Protein AF-A0A7T8GUR9-F1 (afdb_monomer)

Mean predicted aligned error: 7.06 Å

Secondary structure (DSSP, 8-state):
-PPPPGGGTS--B---TTS-HHHHHHHHHHHHHHTT-S-GGGTGGGGB-HHHHHHHHHS-TGGGT--------

Solvent-accessible surface area (backbone atoms only — not comparable to full-atom values): 4630 Å² total; per-residue (Å²): 131,83,84,84,53,68,78,81,67,44,73,72,42,46,68,59,88,89,60,65,62,65,65,52,49,54,38,49,53,51,49,29,65,78,66,69,46,90,61,53,6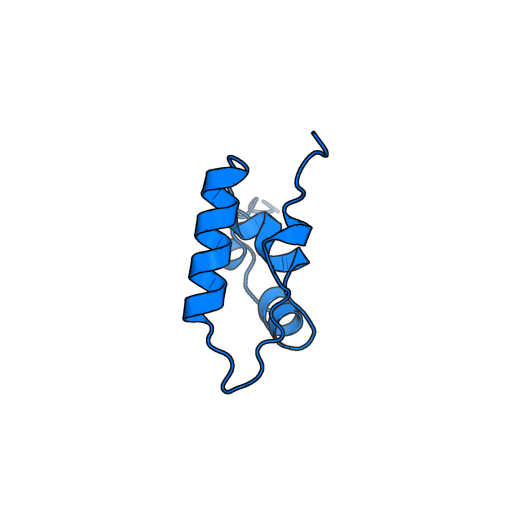4,77,52,51,63,82,34,34,31,72,61,38,37,57,54,58,68,72,48,55,55,65,77,52,70,41,79,70,76,75,79,81,125

Organism: Caligus rogercresseyi (NCBI:txid217165)

Sequence (73 aa):
ITAMKIADILPRFDGTKGKDVSAWLEQVELAKELFEIDNMAKVIPFFMDREAFEVFKQLAPEDKGVEGKSRTR

Structure (mmCIF, N/CA/C/O backbone):
data_AF-A0A7T8GUR9-F1
#
_entry.id   AF-A0A7T8GUR9-F1
#
loop_
_atom_site.group_PDB
_atom_site.id
_atom_site.type_symbol
_atom_site.label_atom_id
_atom_site.label_alt_id
_atom_site.label_comp_id
_atom_site.label_asym_id
_atom_site.label_entity_id
_atom_site.label_seq_id
_atom_site.pdbx_PDB_ins_code
_atom_site.Cartn_x
_atom_site.Cartn_y
_atom_site.Cartn_z
_atom_site.occupancy
_atom_site.B_iso_or_equiv
_atom_site.auth_seq_id
_atom_site.auth_comp_id
_atom_site.auth_asym_id
_atom_site.auth_atom_id
_atom_site.pdbx_PDB_model_num
ATOM 1 N N . ILE A 1 1 ? -23.797 -9.432 -14.316 1.00 49.72 1 ILE A N 1
ATOM 2 C CA . ILE A 1 1 ? -22.623 -8.544 -14.161 1.00 49.72 1 ILE A CA 1
ATOM 3 C C . ILE A 1 1 ? -21.721 -9.220 -13.143 1.00 49.72 1 ILE A C 1
ATOM 5 O O . ILE A 1 1 ? -22.172 -9.444 -12.027 1.00 49.72 1 ILE A O 1
ATOM 9 N N . THR A 1 2 ? -20.537 -9.682 -13.545 1.00 61.41 2 THR A N 1
ATOM 10 C CA . THR A 1 2 ? -19.571 -10.277 -12.609 1.00 61.41 2 THR A CA 1
ATOM 11 C C . THR A 1 2 ? -19.104 -9.184 -11.654 1.00 61.41 2 THR A C 1
ATOM 13 O O . THR A 1 2 ? -18.784 -8.089 -12.109 1.00 61.41 2 THR A O 1
ATOM 16 N N . ALA A 1 3 ? -19.105 -9.450 -10.348 1.00 81.19 3 ALA A N 1
ATOM 17 C CA . ALA A 1 3 ? -18.560 -8.509 -9.377 1.00 81.19 3 ALA A CA 1
ATOM 18 C C . ALA A 1 3 ? -17.060 -8.332 -9.649 1.00 81.19 3 ALA A C 1
ATOM 20 O O . ALA A 1 3 ? -16.301 -9.301 -9.594 1.00 81.19 3 ALA A O 1
ATOM 21 N N . MET A 1 4 ? -16.665 -7.109 -9.988 1.00 85.62 4 MET A N 1
ATOM 22 C CA . MET A 1 4 ? -15.272 -6.719 -10.179 1.00 85.62 4 MET A CA 1
ATOM 23 C C . MET A 1 4 ? -14.549 -6.809 -8.836 1.00 85.62 4 MET A C 1
ATOM 25 O O . MET A 1 4 ? -15.085 -6.358 -7.825 1.00 85.62 4 MET A O 1
ATOM 29 N N . LYS A 1 5 ? -13.369 -7.432 -8.796 1.00 89.88 5 LYS A N 1
ATOM 30 C CA . LYS A 1 5 ? -12.575 -7.566 -7.570 1.00 89.88 5 LYS A CA 1
ATOM 31 C C . LYS A 1 5 ? -11.436 -6.562 -7.601 1.00 89.88 5 LYS A C 1
ATOM 33 O O . LYS A 1 5 ? -10.862 -6.301 -8.650 1.00 89.88 5 LYS A O 1
ATOM 38 N N . ILE A 1 6 ? -11.035 -6.064 -6.436 1.00 90.38 6 ILE A N 1
ATOM 39 C CA . ILE A 1 6 ? -9.883 -5.157 -6.328 1.00 90.38 6 ILE A CA 1
ATOM 40 C C . ILE A 1 6 ? -8.595 -5.768 -6.900 1.00 90.38 6 ILE A C 1
ATOM 42 O O . ILE A 1 6 ? -7.791 -5.064 -7.500 1.00 90.38 6 ILE A O 1
ATOM 46 N N . ALA A 1 7 ? -8.445 -7.093 -6.804 1.00 89.25 7 ALA A N 1
ATOM 47 C CA . ALA A 1 7 ? -7.320 -7.824 -7.382 1.00 89.25 7 ALA A CA 1
ATOM 48 C C . ALA A 1 7 ? -7.284 -7.828 -8.919 1.00 89.25 7 ALA A C 1
ATOM 50 O O . ALA A 1 7 ? -6.239 -8.127 -9.489 1.00 89.25 7 ALA A O 1
ATOM 51 N N . ASP A 1 8 ? -8.394 -7.485 -9.576 1.00 88.38 8 ASP A N 1
ATOM 52 C CA . ASP A 1 8 ? -8.457 -7.357 -11.031 1.00 88.38 8 ASP A CA 1
ATOM 53 C C . ASP A 1 8 ? -7.937 -5.983 -11.504 1.00 88.38 8 ASP A C 1
ATOM 55 O O . ASP A 1 8 ? -7.623 -5.827 -12.682 1.00 88.38 8 ASP A O 1
ATOM 59 N N . ILE A 1 9 ? -7.843 -4.990 -10.603 1.00 86.50 9 ILE A N 1
ATOM 60 C CA . ILE A 1 9 ? -7.487 -3.594 -10.931 1.00 86.50 9 ILE A CA 1
ATOM 61 C C . ILE A 1 9 ? -6.145 -3.181 -10.325 1.00 86.50 9 ILE A C 1
ATOM 63 O O . ILE A 1 9 ? -5.386 -2.459 -10.964 1.00 86.50 9 ILE A O 1
ATOM 67 N N . LEU A 1 10 ? -5.843 -3.624 -9.101 1.00 92.06 10 LEU A N 1
ATOM 68 C CA . LEU A 1 10 ? -4.624 -3.249 -8.395 1.00 92.06 10 LEU A CA 1
ATOM 69 C C . LEU A 1 10 ? -3.527 -4.304 -8.622 1.00 92.06 10 LEU A C 1
ATOM 71 O O . LEU A 1 10 ? -3.592 -5.389 -8.033 1.00 92.06 10 LEU A O 1
ATOM 75 N N . PRO A 1 11 ? -2.509 -4.029 -9.461 1.00 91.25 11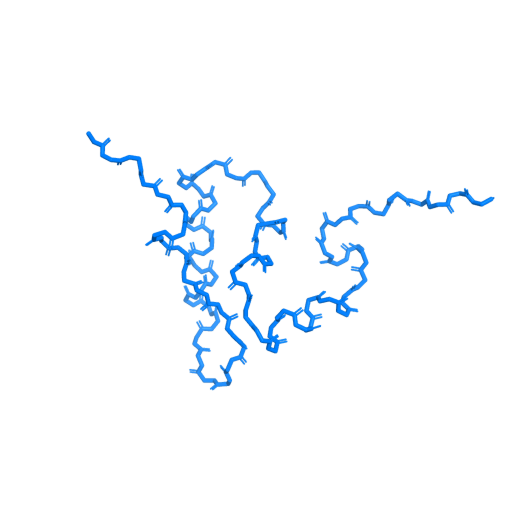 PRO A N 1
ATOM 76 C CA . PRO A 1 11 ? -1.416 -4.966 -9.674 1.00 91.25 11 PRO A CA 1
ATOM 77 C C . PRO A 1 11 ? -0.499 -5.043 -8.452 1.00 91.25 11 PRO A C 1
ATOM 79 O O . PRO A 1 11 ? -0.477 -4.164 -7.590 1.00 91.25 11 PRO A O 1
ATOM 82 N N . ARG A 1 12 ? 0.307 -6.107 -8.397 1.00 92.56 12 ARG A N 1
ATOM 83 C CA . ARG A 1 12 ? 1.324 -6.261 -7.357 1.00 92.56 12 ARG A CA 1
ATOM 84 C C . ARG A 1 12 ? 2.545 -5.380 -7.612 1.00 92.56 12 ARG A C 1
ATOM 86 O O . ARG A 1 12 ? 2.997 -5.250 -8.750 1.00 92.56 12 ARG A O 1
ATOM 93 N N . PHE A 1 13 ? 3.107 -4.837 -6.538 1.00 91.31 13 PHE A N 1
ATOM 94 C CA . PHE A 1 13 ? 4.312 -4.020 -6.547 1.00 91.31 13 PHE A CA 1
ATOM 95 C C . PHE A 1 13 ? 5.440 -4.709 -5.783 1.00 91.31 13 PHE A C 1
ATOM 97 O O . PHE A 1 13 ? 5.321 -5.001 -4.597 1.00 91.31 13 PHE A O 1
ATOM 104 N N . ASP A 1 14 ? 6.551 -4.963 -6.468 1.00 86.69 14 ASP A N 1
ATOM 105 C CA . ASP A 1 14 ? 7.700 -5.692 -5.924 1.00 86.69 14 ASP A CA 1
ATOM 106 C C . ASP A 1 14 ? 8.858 -4.784 -5.480 1.00 86.69 14 ASP A C 1
ATOM 108 O O . ASP A 1 14 ? 9.836 -5.280 -4.927 1.00 86.69 14 ASP A O 1
ATOM 112 N N . GLY A 1 15 ? 8.762 -3.467 -5.700 1.00 83.25 15 GLY A N 1
ATOM 113 C CA . GLY A 1 15 ? 9.827 -2.515 -5.364 1.00 83.25 15 GLY A CA 1
ATOM 114 C C . GLY A 1 15 ? 10.989 -2.470 -6.361 1.00 83.25 15 GLY A C 1
ATOM 115 O O . GLY A 1 15 ? 11.988 -1.804 -6.092 1.00 83.25 15 GLY A O 1
ATOM 116 N N . THR A 1 16 ? 10.881 -3.141 -7.515 1.00 84.81 16 THR A N 1
ATOM 117 C CA . THR A 1 16 ? 11.958 -3.171 -8.517 1.00 84.81 16 THR A CA 1
ATOM 118 C C . THR A 1 16 ? 12.312 -1.762 -8.996 1.00 84.81 16 THR A C 1
ATOM 120 O O . THR A 1 16 ? 11.456 -1.018 -9.481 1.00 84.81 16 THR A O 1
ATOM 123 N N . LYS A 1 17 ? 13.602 -1.410 -8.930 1.00 76.00 17 LYS A N 1
ATOM 124 C CA . LYS A 1 17 ? 14.115 -0.132 -9.446 1.00 76.00 17 LYS A CA 1
ATOM 125 C C . LYS A 1 17 ? 13.741 0.055 -10.920 1.00 76.00 17 LYS A C 1
ATOM 127 O O . LYS A 1 17 ? 13.975 -0.829 -11.738 1.00 76.00 17 LYS A O 1
ATOM 132 N N . GLY A 1 18 ? 13.203 1.226 -11.252 1.00 75.31 18 GLY A N 1
ATOM 133 C CA . GLY A 1 18 ? 12.790 1.574 -12.615 1.00 75.31 18 GLY A CA 1
ATOM 134 C C . GLY A 1 18 ? 11.337 1.228 -12.954 1.00 75.31 18 GLY A C 1
ATOM 135 O O . GLY A 1 18 ? 10.872 1.636 -14.014 1.00 75.31 18 GLY A O 1
ATOM 136 N N . LYS A 1 19 ? 10.599 0.539 -12.070 1.00 76.50 19 LYS A N 1
ATOM 137 C CA . LYS A 1 19 ? 9.132 0.528 -12.142 1.00 76.50 19 LYS A CA 1
ATOM 138 C C . LYS A 1 19 ? 8.585 1.845 -11.601 1.00 76.50 19 LYS A C 1
ATOM 140 O O . LYS A 1 19 ? 9.077 2.359 -10.5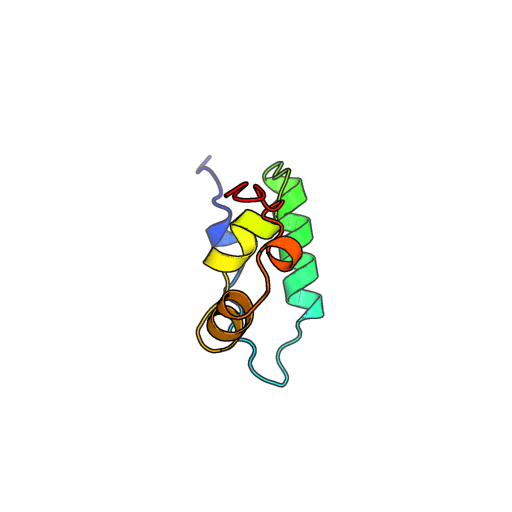97 1.00 76.50 19 LYS A O 1
ATOM 145 N N . ASP A 1 20 ? 7.571 2.376 -12.273 1.00 84.25 20 ASP A N 1
ATOM 146 C CA . ASP A 1 20 ? 6.948 3.634 -11.884 1.00 84.25 20 ASP A CA 1
ATOM 147 C C . ASP A 1 20 ? 6.030 3.424 -10.675 1.00 84.25 20 ASP A C 1
ATOM 149 O O . ASP A 1 20 ? 4.903 2.942 -10.787 1.00 84.25 20 ASP A O 1
ATOM 153 N N . VAL A 1 21 ? 6.547 3.767 -9.497 1.00 88.00 21 VAL A N 1
ATOM 154 C CA . VAL A 1 21 ? 5.777 3.743 -8.251 1.00 88.00 21 VAL A CA 1
ATOM 155 C C . VAL A 1 21 ? 4.608 4.732 -8.290 1.00 88.00 21 VAL A C 1
ATOM 157 O O . VAL A 1 21 ? 3.584 4.470 -7.669 1.00 88.00 21 VAL A O 1
ATOM 160 N N . SER A 1 22 ? 4.721 5.830 -9.044 1.00 90.69 22 SER A N 1
ATOM 161 C CA . SER A 1 22 ? 3.678 6.859 -9.141 1.00 90.69 22 SER A CA 1
ATOM 162 C C . SER A 1 22 ? 2.449 6.297 -9.846 1.00 90.69 22 SER A C 1
ATOM 164 O O . SER A 1 22 ? 1.349 6.374 -9.311 1.00 90.69 22 SER A O 1
ATOM 166 N N . ALA A 1 23 ? 2.653 5.618 -10.979 1.00 91.00 23 ALA A N 1
ATOM 167 C CA . ALA A 1 23 ? 1.579 4.939 -11.702 1.00 91.00 23 ALA A CA 1
ATOM 168 C C . ALA A 1 23 ? 0.889 3.859 -10.847 1.00 91.00 23 ALA A C 1
ATOM 170 O O . ALA A 1 23 ? -0.327 3.683 -10.915 1.00 91.00 23 ALA A O 1
ATOM 171 N N . TRP A 1 24 ? 1.647 3.143 -10.009 1.00 91.94 24 TRP A N 1
ATOM 172 C CA . TRP A 1 24 ? 1.066 2.173 -9.078 1.00 91.94 24 TRP A CA 1
ATOM 173 C C . TRP A 1 24 ? 0.232 2.847 -7.978 1.00 91.94 24 TRP A C 1
ATOM 175 O O . TRP A 1 24 ? -0.851 2.369 -7.646 1.00 91.94 24 TRP A O 1
ATOM 185 N N . LEU A 1 25 ? 0.688 3.982 -7.442 1.00 92.06 25 LEU A N 1
ATOM 186 C CA . LEU A 1 25 ? -0.064 4.757 -6.451 1.00 92.06 25 LEU A CA 1
ATOM 187 C C . LEU A 1 25 ? -1.362 5.342 -7.029 1.00 92.06 25 LEU A C 1
ATOM 189 O O . LEU A 1 25 ? -2.385 5.325 -6.350 1.00 92.06 25 LEU A O 1
ATOM 193 N N . GLU A 1 26 ? -1.363 5.785 -8.287 1.00 93.31 26 GLU A N 1
ATOM 194 C CA . GLU A 1 26 ? -2.591 6.215 -8.974 1.00 93.31 26 GLU A CA 1
ATOM 195 C C . GLU A 1 26 ? -3.624 5.078 -9.055 1.00 93.31 26 GLU A C 1
ATOM 197 O O . GLU A 1 26 ? -4.813 5.291 -8.817 1.00 93.31 26 GLU A O 1
ATOM 202 N N . GLN A 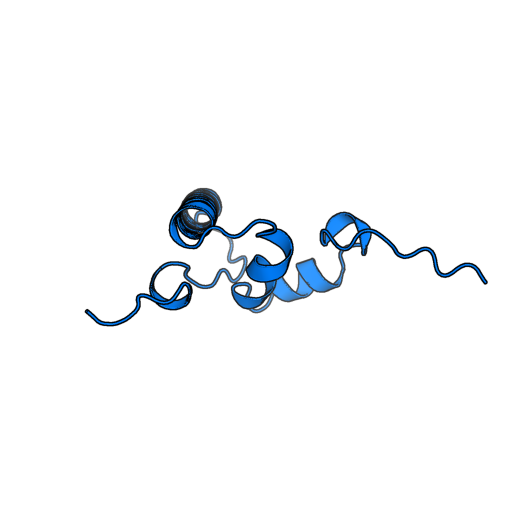1 27 ? -3.178 3.843 -9.313 1.00 92.88 27 GLN A N 1
ATOM 203 C CA . GLN A 1 27 ? -4.050 2.661 -9.306 1.00 92.88 27 GLN A CA 1
ATOM 204 C C . GLN A 1 27 ? -4.574 2.328 -7.901 1.00 92.88 27 GLN A C 1
ATOM 206 O O . GLN A 1 27 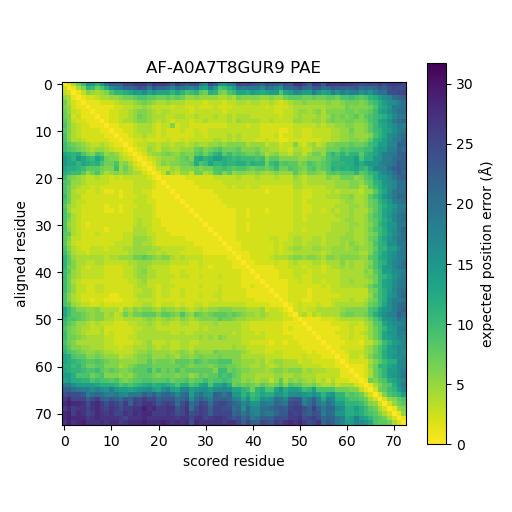? -5.718 1.894 -7.761 1.00 92.88 27 GLN A O 1
ATOM 211 N N . VAL A 1 28 ? -3.761 2.537 -6.860 1.00 94.19 28 VAL A N 1
ATOM 212 C CA . VAL A 1 28 ? -4.164 2.382 -5.452 1.00 94.19 28 VAL A CA 1
ATOM 213 C C . VAL A 1 28 ? -5.268 3.375 -5.084 1.00 94.19 28 VAL A C 1
ATOM 215 O O . VAL A 1 28 ? -6.272 2.961 -4.504 1.00 94.19 28 VAL A O 1
ATOM 218 N N . GLU A 1 29 ? -5.115 4.656 -5.429 1.00 93.25 29 GLU A N 1
ATOM 219 C CA . GLU A 1 29 ? -6.134 5.679 -5.146 1.00 93.25 29 GLU A CA 1
ATOM 220 C C . GLU A 1 29 ? -7.423 5.422 -5.938 1.00 93.25 29 GLU A C 1
ATOM 222 O O . GLU A 1 29 ? -8.512 5.461 -5.368 1.00 93.25 29 GLU A O 1
ATOM 227 N N . LEU A 1 30 ? -7.323 5.029 -7.213 1.00 92.75 30 LEU A N 1
ATOM 228 C CA . LEU A 1 30 ? -8.499 4.642 -7.994 1.00 92.75 30 LEU A CA 1
ATOM 229 C C . LEU A 1 30 ? -9.232 3.442 -7.371 1.00 92.75 30 LEU A C 1
ATOM 231 O O . LEU A 1 30 ? -10.459 3.430 -7.283 1.00 92.75 30 LEU A O 1
ATOM 235 N N . ALA A 1 31 ? -8.500 2.422 -6.915 1.00 92.69 31 ALA A N 1
ATOM 236 C CA . ALA A 1 31 ? -9.099 1.271 -6.246 1.00 92.69 31 ALA A CA 1
ATOM 237 C C . ALA A 1 31 ? -9.778 1.667 -4.924 1.00 92.69 31 ALA A C 1
ATOM 239 O O . ALA A 1 31 ? -10.860 1.175 -4.612 1.00 92.69 31 ALA A O 1
ATOM 240 N N . LYS A 1 32 ? -9.178 2.577 -4.156 1.00 94.44 32 LYS A N 1
ATOM 241 C CA . LYS A 1 32 ? -9.776 3.105 -2.928 1.00 94.44 32 LYS A CA 1
ATOM 242 C C . LYS A 1 32 ? -11.130 3.769 -3.200 1.00 94.44 32 LYS A C 1
ATOM 244 O O . LYS A 1 32 ? -12.078 3.497 -2.467 1.00 94.44 32 LYS A O 1
ATOM 249 N N . GLU A 1 33 ? -11.226 4.581 -4.252 1.00 93.12 33 GLU A N 1
ATOM 250 C CA . GLU A 1 33 ? -12.470 5.248 -4.656 1.00 93.12 33 GLU A CA 1
ATOM 251 C C . GLU A 1 33 ? -13.527 4.254 -5.158 1.00 93.12 33 GLU A C 1
ATOM 253 O O . GLU A 1 33 ? -14.668 4.286 -4.705 1.00 93.12 33 GLU A O 1
ATOM 258 N N . LEU A 1 34 ? -13.154 3.331 -6.052 1.00 92.12 34 LEU A N 1
ATOM 259 C CA . LEU A 1 34 ? -14.093 2.382 -6.667 1.00 92.12 34 LEU A CA 1
ATOM 260 C C . LEU A 1 34 ? -14.672 1.355 -5.687 1.00 92.12 34 LEU A C 1
ATOM 262 O O . LEU A 1 34 ? -15.782 0.866 -5.899 1.00 92.12 34 LEU A O 1
ATOM 266 N N . PHE A 1 35 ? -13.908 0.989 -4.658 1.00 91.94 35 PHE A N 1
ATOM 267 C CA . PHE A 1 35 ? -14.292 -0.022 -3.672 1.00 91.94 35 PHE A CA 1
ATOM 268 C C . PHE A 1 35 ? -14.677 0.572 -2.312 1.00 91.94 35 PHE A C 1
ATOM 270 O O . PHE A 1 35 ? -14.877 -0.197 -1.373 1.00 91.94 35 PHE A O 1
ATOM 277 N N . GLU A 1 36 ? -14.764 1.903 -2.203 1.00 93.19 36 GLU A N 1
ATOM 278 C CA . GLU A 1 36 ? -15.121 2.625 -0.972 1.00 93.19 36 GLU A CA 1
ATOM 279 C C . GLU A 1 36 ? -14.276 2.175 0.238 1.00 93.19 36 GLU A C 1
ATOM 281 O O . GLU A 1 36 ? -14.779 1.872 1.320 1.00 93.19 36 GLU A O 1
ATOM 286 N N . ILE A 1 37 ? -12.956 2.070 0.046 1.00 91.69 37 ILE A N 1
ATOM 287 C CA . ILE A 1 37 ? -12.037 1.579 1.081 1.00 91.69 37 ILE A CA 1
ATOM 288 C C . ILE A 1 37 ? -11.591 2.737 1.974 1.00 91.69 37 ILE A C 1
ATOM 290 O O . ILE A 1 37 ? -10.750 3.548 1.591 1.00 91.69 37 ILE A O 1
ATOM 294 N N . ASP A 1 38 ? -12.065 2.753 3.217 1.00 89.94 38 ASP A N 1
ATOM 295 C CA . ASP A 1 38 ? -11.721 3.809 4.181 1.00 89.94 38 ASP A CA 1
ATOM 296 C C . ASP A 1 38 ? -10.227 3.856 4.539 1.00 89.94 38 ASP A C 1
ATOM 298 O O . ASP A 1 38 ? -9.641 4.925 4.708 1.00 89.94 38 ASP A O 1
ATOM 302 N N . ASN A 1 39 ? -9.587 2.689 4.681 1.00 89.25 39 ASN A N 1
ATOM 303 C CA . ASN A 1 39 ? -8.193 2.585 5.114 1.00 89.25 39 ASN A CA 1
ATOM 304 C C . ASN A 1 39 ? -7.377 1.701 4.169 1.00 89.25 39 ASN A C 1
ATOM 306 O O . ASN A 1 39 ? -7.129 0.518 4.428 1.00 89.25 39 ASN A O 1
ATOM 310 N N . MET A 1 40 ? -6.920 2.316 3.081 1.00 89.88 40 MET A N 1
ATOM 311 C CA . MET A 1 40 ? -6.127 1.648 2.053 1.00 89.88 40 MET A CA 1
ATOM 312 C C . MET A 1 40 ? -4.764 1.154 2.571 1.00 89.88 40 MET A C 1
ATOM 314 O O . MET A 1 40 ? -4.248 0.151 2.078 1.00 89.88 40 MET A O 1
ATOM 318 N N . ALA A 1 41 ? -4.216 1.757 3.634 1.00 88.25 41 ALA A N 1
ATOM 319 C CA . ALA A 1 41 ? -2.959 1.315 4.248 1.00 88.25 41 ALA A CA 1
ATOM 320 C C . ALA A 1 41 ? -3.036 -0.118 4.806 1.00 88.25 41 ALA A C 1
ATOM 322 O O . ALA A 1 41 ? -2.032 -0.827 4.827 1.00 88.25 41 ALA A O 1
ATOM 323 N N . LYS A 1 42 ? -4.230 -0.589 5.193 1.00 88.19 42 LYS A N 1
ATOM 324 C CA . LYS A 1 42 ? -4.448 -1.983 5.622 1.00 88.19 42 LYS A CA 1
ATOM 325 C C . LYS A 1 42 ? -4.565 -2.972 4.459 1.00 88.19 42 LYS A C 1
ATOM 327 O O . LYS A 1 42 ? -4.464 -4.175 4.684 1.00 88.19 42 LYS A O 1
ATOM 332 N N . VAL A 1 43 ? -4.792 -2.482 3.241 1.00 91.25 43 VAL A N 1
ATOM 333 C CA . VAL A 1 43 ? -5.024 -3.295 2.036 1.00 91.25 43 VAL A CA 1
ATOM 334 C C . VAL A 1 43 ? -3.761 -3.398 1.184 1.00 91.25 43 VAL A C 1
ATOM 336 O O . VAL A 1 43 ? -3.425 -4.478 0.702 1.00 91.25 43 VAL A O 1
ATOM 339 N N . ILE A 1 44 ? -3.024 -2.295 1.059 1.00 91.25 44 ILE A N 1
ATOM 340 C CA . ILE A 1 44 ? -1.756 -2.187 0.327 1.00 91.25 44 ILE A CA 1
ATOM 341 C C . ILE A 1 44 ? -0.791 -3.371 0.561 1.00 91.25 44 ILE A C 1
ATOM 343 O O . ILE A 1 44 ? -0.258 -3.884 -0.425 1.00 91.25 44 ILE A O 1
ATOM 347 N N . PRO A 1 45 ? -0.592 -3.889 1.793 1.00 92.00 45 PRO A N 1
ATOM 348 C CA . PRO A 1 45 ? 0.357 -4.977 2.032 1.00 92.00 45 PRO A CA 1
ATOM 349 C C . PRO A 1 45 ? 0.034 -6.277 1.284 1.00 92.00 45 PRO A C 1
ATOM 351 O O . PRO A 1 45 ? 0.946 -7.042 0.987 1.00 92.00 45 PRO A O 1
ATOM 354 N N . PHE A 1 46 ? -1.233 -6.533 0.932 1.00 92.12 46 PHE A N 1
ATOM 355 C CA . PHE A 1 46 ? -1.625 -7.716 0.147 1.00 92.12 46 PHE A CA 1
ATOM 356 C C . PHE A 1 46 ? -1.187 -7.641 -1.325 1.00 92.12 46 PHE A C 1
ATOM 358 O O . PHE A 1 46 ? -1.140 -8.666 -2.020 1.00 92.12 46 PHE A O 1
ATOM 365 N N . PHE A 1 47 ? -0.861 -6.431 -1.779 1.00 93.81 47 PHE A N 1
ATOM 366 C CA . PHE A 1 47 ? -0.424 -6.100 -3.132 1.00 93.81 47 PHE A CA 1
ATOM 367 C C . PHE A 1 47 ? 1.069 -5.780 -3.201 1.00 93.81 47 PHE A C 1
ATOM 369 O O . PHE A 1 47 ? 1.571 -5.438 -4.265 1.00 93.81 47 PHE A O 1
ATOM 376 N N . MET A 1 48 ? 1.797 -5.924 -2.096 1.00 92.62 48 MET A N 1
ATOM 377 C CA . MET A 1 48 ? 3.251 -5.850 -2.086 1.00 92.62 48 MET A CA 1
ATOM 378 C C . MET A 1 48 ? 3.848 -7.246 -2.258 1.00 92.62 48 MET A C 1
ATOM 380 O O . MET A 1 48 ? 3.400 -8.209 -1.639 1.00 92.62 48 MET A O 1
ATOM 384 N N . ASP A 1 49 ? 4.893 -7.342 -3.069 1.00 90.38 49 ASP A N 1
ATOM 385 C CA . ASP A 1 49 ? 5.677 -8.554 -3.276 1.00 90.38 49 ASP A CA 1
ATOM 386 C C . ASP A 1 49 ? 7.114 -8.367 -2.793 1.00 90.38 49 ASP A C 1
ATOM 388 O O . ASP A 1 49 ? 7.659 -7.263 -2.814 1.00 90.38 49 ASP A O 1
ATOM 392 N N . ARG A 1 50 ? 7.746 -9.486 -2.418 1.00 85.19 50 ARG A N 1
ATOM 393 C CA . ARG A 1 50 ? 9.195 -9.603 -2.187 1.00 85.19 50 ARG A CA 1
ATOM 394 C C . ARG A 1 50 ? 9.753 -8.437 -1.355 1.00 85.19 50 ARG A C 1
ATOM 396 O O . ARG A 1 50 ? 9.398 -8.297 -0.189 1.00 85.19 50 ARG A O 1
ATOM 403 N N . GLU A 1 51 ? 10.623 -7.622 -1.949 1.00 85.75 51 GLU A N 1
ATOM 404 C CA . GLU A 1 51 ? 11.378 -6.562 -1.283 1.00 85.75 51 GLU A CA 1
ATOM 405 C C . GLU A 1 51 ? 10.464 -5.477 -0.707 1.00 85.75 51 GLU A C 1
ATOM 407 O O . GLU A 1 51 ? 10.662 -5.065 0.434 1.00 85.75 51 GLU A O 1
ATOM 412 N N . ALA A 1 52 ? 9.415 -5.075 -1.433 1.00 88.56 52 ALA A N 1
ATOM 413 C CA . ALA A 1 52 ? 8.456 -4.086 -0.941 1.00 88.56 52 ALA A CA 1
ATOM 414 C C . ALA A 1 52 ? 7.741 -4.566 0.334 1.00 88.56 52 ALA A C 1
ATOM 416 O O . ALA A 1 52 ? 7.586 -3.806 1.292 1.00 88.56 52 ALA A O 1
ATOM 417 N N . PHE A 1 53 ? 7.360 -5.847 0.383 1.00 91.25 53 PHE A N 1
ATOM 418 C CA . PHE A 1 53 ? 6.717 -6.420 1.566 1.00 91.25 53 PHE A CA 1
ATOM 419 C C . PHE A 1 53 ? 7.697 -6.598 2.738 1.00 91.25 53 PHE A C 1
ATOM 421 O O . PHE A 1 53 ? 7.328 -6.379 3.893 1.00 91.25 53 PHE A O 1
ATOM 428 N N . GLU A 1 54 ? 8.957 -6.951 2.467 1.00 90.50 54 GLU A N 1
ATOM 429 C CA . GLU A 1 54 ? 9.9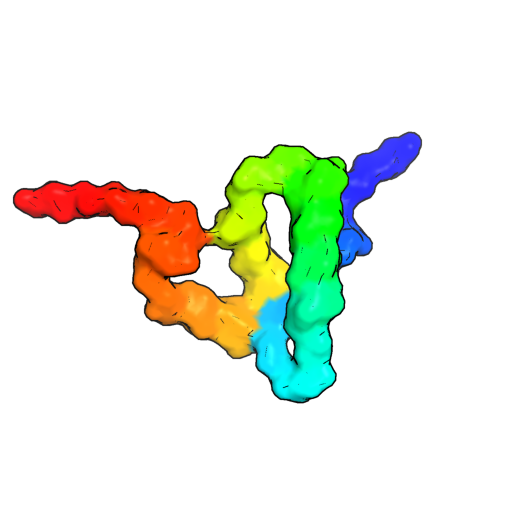97 -7.017 3.502 1.00 90.50 54 GLU A CA 1
ATOM 430 C C . GLU A 1 54 ? 10.250 -5.652 4.150 1.00 90.50 54 GLU A C 1
ATOM 432 O O . GLU A 1 54 ? 10.309 -5.566 5.378 1.00 90.50 54 GLU A O 1
ATOM 437 N N . VAL A 1 55 ? 10.317 -4.580 3.353 1.00 88.19 55 VAL A N 1
ATOM 438 C CA . VAL A 1 55 ? 10.431 -3.206 3.866 1.00 88.19 55 VAL A CA 1
ATOM 439 C C . VAL A 1 55 ? 9.207 -2.845 4.704 1.00 88.19 55 VAL A C 1
ATOM 441 O O . VAL A 1 55 ? 9.360 -2.386 5.835 1.00 88.19 55 VAL A O 1
ATOM 444 N N . PHE A 1 56 ? 7.995 -3.131 4.214 1.00 89.06 56 PHE A N 1
ATOM 445 C CA . PHE A 1 56 ? 6.765 -2.882 4.969 1.00 89.06 56 PHE A CA 1
ATOM 446 C C . PHE A 1 56 ? 6.777 -3.568 6.341 1.00 89.06 56 PHE A C 1
ATOM 448 O O . PHE A 1 56 ? 6.406 -2.959 7.343 1.00 89.06 56 PHE A O 1
ATOM 455 N N . LYS A 1 57 ? 7.250 -4.818 6.441 1.00 90.25 57 LYS A N 1
ATOM 456 C CA . LYS A 1 57 ? 7.345 -5.528 7.729 1.00 90.25 57 LYS A CA 1
ATOM 457 C C . LYS A 1 57 ? 8.275 -4.845 8.731 1.00 90.25 57 LYS A C 1
ATOM 459 O O . LYS A 1 57 ? 8.003 -4.946 9.929 1.00 90.25 57 LYS A O 1
ATOM 464 N N . GLN A 1 58 ? 9.317 -4.161 8.269 1.00 89.94 58 GLN A N 1
ATOM 465 C CA . GLN A 1 58 ? 10.294 -3.476 9.121 1.00 89.94 58 GLN A CA 1
ATOM 466 C C . GLN A 1 58 ? 9.805 -2.117 9.639 1.00 89.94 58 GLN A C 1
ATOM 468 O O . GLN A 1 58 ? 10.373 -1.609 10.601 1.00 89.94 58 GLN A O 1
ATOM 473 N N . LEU A 1 59 ? 8.742 -1.556 9.052 1.00 87.06 59 LEU A N 1
ATOM 474 C CA . LEU A 1 59 ? 8.150 -0.299 9.512 1.00 87.06 59 LEU A CA 1
ATOM 475 C C . LEU A 1 59 ? 7.604 -0.411 10.941 1.00 87.06 59 LEU A C 1
ATOM 477 O O . LEU A 1 59 ? 7.113 -1.474 11.360 1.00 87.06 59 LEU A O 1
ATOM 481 N N . ALA A 1 60 ? 7.648 0.699 11.678 1.00 86.44 60 ALA A N 1
ATOM 482 C CA . ALA A 1 60 ? 7.043 0.770 12.997 1.00 86.44 60 ALA A CA 1
ATOM 483 C C . ALA A 1 60 ? 5.507 0.621 12.892 1.00 86.44 60 ALA A C 1
ATOM 485 O O . ALA A 1 60 ? 4.929 0.874 11.831 1.00 86.44 60 ALA A O 1
ATOM 486 N N . PRO A 1 61 ? 4.811 0.138 13.938 1.00 82.50 61 PRO A N 1
ATOM 487 C CA . PRO A 1 61 ? 3.353 -0.017 13.911 1.00 82.50 61 PRO A CA 1
ATOM 488 C C . PRO A 1 61 ? 2.603 1.258 13.498 1.00 82.50 61 PRO A C 1
ATOM 490 O O . PRO A 1 61 ? 1.681 1.187 12.685 1.00 82.50 61 PRO A O 1
ATOM 493 N N . GLU A 1 62 ? 3.050 2.406 14.000 1.00 81.94 62 GLU A N 1
ATOM 494 C CA . GLU A 1 62 ? 2.542 3.737 13.675 1.00 81.94 62 GLU A CA 1
ATOM 495 C C . GLU A 1 62 ? 2.618 4.051 12.173 1.00 81.94 62 GLU A C 1
ATOM 497 O O . GLU A 1 62 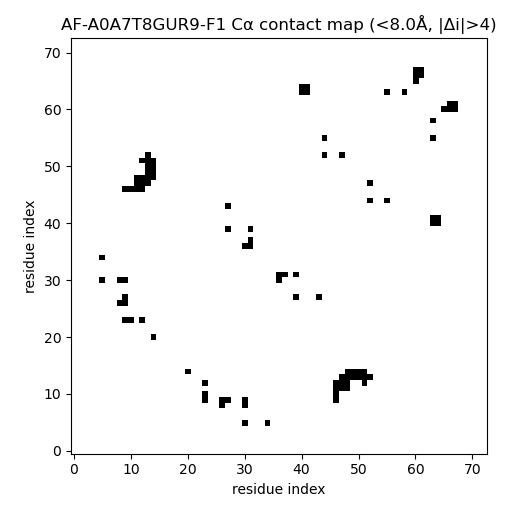? 1.656 4.564 11.603 1.00 81.94 62 GLU A O 1
ATOM 502 N N . ASP A 1 63 ? 3.694 3.635 11.505 1.00 79.31 63 ASP A N 1
ATOM 503 C CA . ASP A 1 63 ? 3.910 3.843 10.069 1.00 79.31 63 ASP A CA 1
ATOM 504 C C . ASP A 1 63 ? 3.090 2.874 9.199 1.00 79.31 63 ASP A C 1
ATOM 506 O O . ASP A 1 63 ? 2.886 3.104 8.008 1.00 79.31 63 ASP A O 1
ATOM 510 N N . LYS A 1 64 ? 2.587 1.775 9.777 1.00 79.94 64 LYS A N 1
ATOM 511 C CA . LYS A 1 64 ? 1.738 0.785 9.087 1.00 79.94 64 LYS A CA 1
ATOM 512 C C . LYS A 1 64 ? 0.259 1.179 9.052 1.00 79.94 64 LYS A C 1
ATOM 514 O O . LYS A 1 64 ? -0.575 0.378 8.629 1.00 79.94 64 LYS A O 1
ATOM 519 N N . GLY A 1 65 ? -0.101 2.357 9.567 1.00 70.44 65 GLY A N 1
ATOM 520 C CA . GLY A 1 65 ? -1.503 2.735 9.771 1.00 70.44 65 GLY A CA 1
ATOM 521 C C . GLY A 1 65 ? -2.206 1.861 10.818 1.00 70.44 65 GLY A C 1
ATOM 522 O O . GLY A 1 65 ? -3.439 1.771 10.845 1.00 70.44 65 GLY A O 1
ATOM 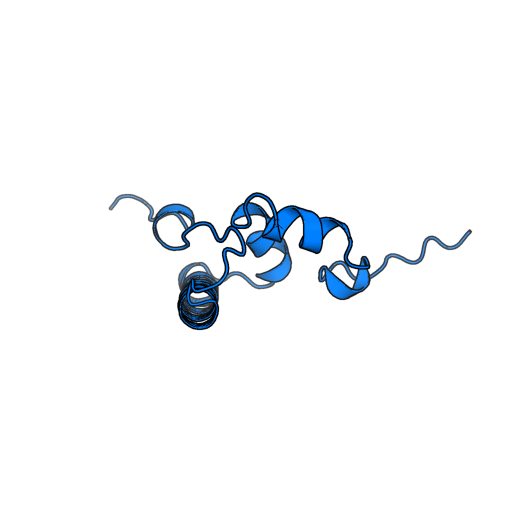523 N N . VAL A 1 66 ? -1.425 1.184 11.668 1.00 60.75 66 VAL A N 1
ATOM 524 C CA . VAL A 1 66 ? -1.911 0.501 12.862 1.00 60.75 66 VAL A CA 1
ATOM 525 C C . VAL A 1 66 ? -1.699 1.478 14.004 1.00 60.75 66 VAL A C 1
ATOM 527 O O . VAL A 1 66 ? -0.616 1.535 14.576 1.00 60.75 66 VAL A O 1
ATOM 530 N N . GLU A 1 67 ? -2.725 2.270 14.327 1.00 53.94 67 GLU A N 1
ATOM 531 C CA . GLU A 1 67 ? -2.702 3.087 15.540 1.00 53.94 67 GLU A CA 1
ATOM 532 C C . GLU A 1 67 ? -2.280 2.198 16.710 1.00 53.94 67 GLU A C 1
ATOM 534 O O . GLU A 1 67 ? -2.921 1.182 17.014 1.00 53.94 67 GLU A O 1
ATOM 539 N N . GLY A 1 68 ? -1.134 2.531 17.301 1.00 50.00 68 GLY A N 1
ATOM 540 C CA . GLY A 1 68 ? -0.556 1.766 18.381 1.00 50.00 68 GLY A CA 1
ATOM 541 C C . GLY A 1 68 ? -1.570 1.656 19.508 1.00 50.00 68 GLY A C 1
ATOM 542 O O . GLY A 1 68 ? -1.815 2.615 20.235 1.00 50.00 68 GLY A O 1
ATOM 543 N N . LYS A 1 69 ? -2.131 0.462 19.719 1.00 48.06 69 LYS A N 1
ATOM 544 C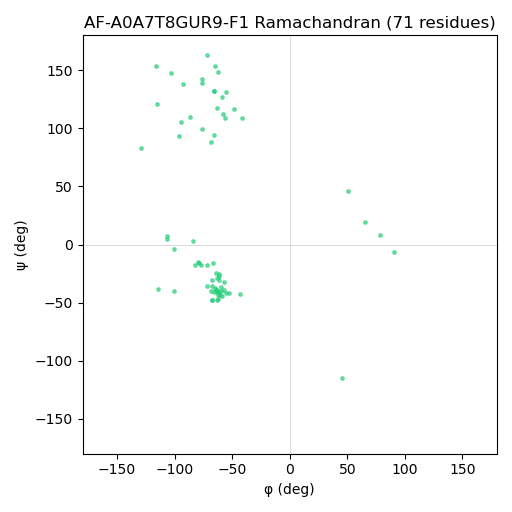 CA . LYS A 1 69 ? -2.584 0.113 21.060 1.00 48.06 69 LYS A CA 1
ATOM 545 C C . LYS A 1 69 ? -1.321 0.038 21.898 1.00 48.06 69 LYS A C 1
ATOM 547 O O . LYS A 1 69 ? -0.648 -0.993 21.900 1.00 48.06 69 LYS A O 1
ATOM 552 N N . SER A 1 70 ? -0.990 1.145 22.561 1.00 49.16 70 SER A N 1
ATOM 553 C CA . SER A 1 70 ? -0.057 1.175 23.676 1.00 49.16 70 SER A CA 1
ATOM 554 C C . SER A 1 70 ? -0.356 -0.042 24.539 1.00 49.16 70 SER A C 1
ATOM 556 O O . SER A 1 70 ? -1.414 -0.136 25.160 1.00 49.16 70 SER A O 1
ATOM 558 N N . ARG A 1 71 ? 0.541 -1.030 24.516 1.00 51.94 71 ARG A N 1
ATOM 559 C CA . ARG A 1 71 ? 0.554 -2.076 25.531 1.00 51.94 71 ARG A CA 1
ATOM 560 C C . ARG A 1 71 ? 0.989 -1.379 26.810 1.00 51.94 71 ARG A C 1
ATOM 562 O O . ARG A 1 71 ? 2.181 -1.282 27.083 1.00 51.94 71 ARG A O 1
ATOM 569 N N . THR A 1 72 ? 0.023 -0.833 27.541 1.00 45.50 72 THR A N 1
ATOM 570 C CA . THR A 1 72 ? 0.206 -0.434 28.931 1.00 45.50 72 THR A CA 1
ATOM 571 C C . THR A 1 72 ? 0.636 -1.694 29.670 1.00 45.50 72 THR A C 1
ATOM 573 O O . THR A 1 72 ? -0.100 -2.684 29.692 1.00 45.50 72 THR A O 1
ATOM 576 N N . ARG A 1 73 ? 1.881 -1.694 30.135 1.00 45.41 73 ARG A N 1
ATOM 577 C CA . ARG A 1 73 ? 2.443 -2.744 30.975 1.00 45.41 73 ARG A CA 1
ATOM 578 C C . ARG A 1 73 ? 2.238 -2.371 32.432 1.00 45.41 73 ARG A C 1
ATOM 580 O O . ARG A 1 73 ? 2.300 -1.155 32.718 1.00 45.41 73 ARG A O 1
#

Radius of gyration: 14.26 Å; Cα contacts (8 Å, |Δi|>4): 50; chains: 1; bounding box: 37×17×45 Å

pLDDT: mean 83.36, std 13.66, range [45.41, 94.44]

Foldseek 3Di:
DPDDDLPNQQAADAPDPPPDVVVNVVSLVVSCVVVVPPCSLQVNLVRYDHPRNVVLVPDDCVVSVNPDPPPPD

Nearest PDB structures (foldseek):
  8qv9-assembly1_A  TM=5.204E-01  e=8.092E+00  Human immunodeficiency virus 1